Protein AF-A0A5B9WLF3-F1 (afdb_monomer)

Radius of gyration: 12.13 Å; Cα contacts (8 Å, |Δi|>4): 27; chains: 1; bounding box: 41×19×24 Å

Structure (mmCIF, N/CA/C/O backbone):
data_AF-A0A5B9WLF3-F1
#
_entry.id   AF-A0A5B9WLF3-F1
#
loop_
_atom_site.group_PDB
_atom_site.id
_atom_site.type_symbol
_atom_site.label_atom_id
_atom_site.label_alt_id
_atom_site.label_comp_id
_atom_site.label_asym_id
_atom_site.label_entity_id
_atom_site.label_seq_id
_atom_site.pdbx_PDB_ins_code
_atom_site.Cartn_x
_atom_site.Cartn_y
_atom_site.Cartn_z
_atom_site.occupancy
_atom_site.B_iso_or_equiv
_atom_site.auth_seq_id
_atom_site.auth_comp_id
_atom_site.auth_asym_id
_atom_site.auth_atom_id
_atom_site.pdbx_PDB_model_num
ATOM 1 N N . MET A 1 1 ? 23.165 -4.082 -13.046 1.00 53.41 1 MET A N 1
ATOM 2 C CA . MET A 1 1 ? 22.073 -3.858 -14.019 1.00 53.41 1 MET A CA 1
ATOM 3 C C . MET A 1 1 ? 21.093 -5.032 -13.927 1.00 53.41 1 MET A C 1
ATOM 5 O O . MET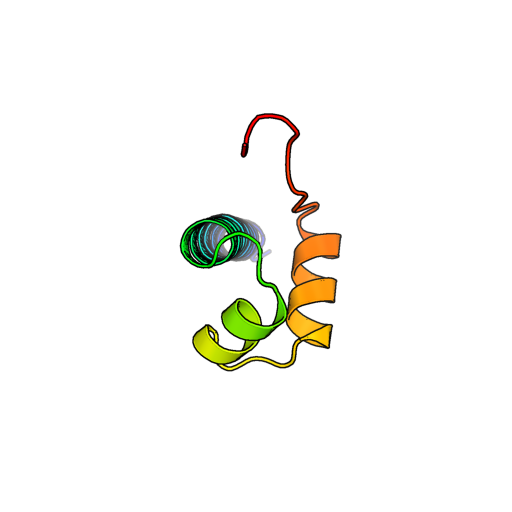 A 1 1 ? 21.308 -6.047 -14.565 1.00 53.41 1 MET A O 1
ATOM 9 N N . LEU A 1 2 ? 20.070 -4.918 -13.069 1.00 59.84 2 LEU A N 1
ATOM 10 C CA . LEU A 1 2 ? 18.957 -5.882 -12.889 1.00 59.84 2 LEU A CA 1
ATOM 11 C C . LEU A 1 2 ? 17.598 -5.221 -13.222 1.00 59.84 2 LEU A C 1
ATOM 13 O O . LEU A 1 2 ? 16.533 -5.661 -12.797 1.00 59.84 2 LEU A O 1
ATOM 17 N N . THR A 1 3 ? 17.634 -4.113 -13.960 1.00 77.62 3 THR A N 1
ATOM 18 C CA . THR A 1 3 ? 16.533 -3.150 -14.104 1.00 77.62 3 THR A CA 1
ATOM 19 C C . THR A 1 3 ? 15.277 -3.731 -14.749 1.00 77.62 3 THR A C 1
ATOM 21 O O . THR A 1 3 ? 14.181 -3.338 -14.368 1.00 77.62 3 THR A O 1
ATOM 24 N N . ARG A 1 4 ? 15.400 -4.707 -15.661 1.00 83.69 4 ARG A N 1
ATOM 25 C CA . ARG A 1 4 ? 14.232 -5.319 -16.323 1.00 83.69 4 ARG A CA 1
ATOM 26 C C . ARG A 1 4 ? 13.404 -6.213 -15.398 1.00 83.69 4 ARG A C 1
ATOM 28 O O . ARG A 1 4 ? 12.185 -6.101 -15.402 1.00 83.69 4 ARG A O 1
ATOM 35 N N . LEU A 1 5 ? 14.043 -7.067 -14.592 1.00 89.75 5 LEU A N 1
ATOM 36 C CA . LEU A 1 5 ? 13.318 -7.958 -13.676 1.00 89.75 5 LEU A CA 1
ATOM 37 C C . LEU A 1 5 ? 12.666 -7.170 -12.535 1.00 89.75 5 LEU A C 1
ATOM 39 O O . LEU A 1 5 ? 11.534 -7.457 -12.157 1.00 89.75 5 LEU A O 1
ATOM 43 N N . HIS A 1 6 ? 13.362 -6.152 -12.022 1.00 89.62 6 HIS A N 1
ATOM 44 C CA . HIS A 1 6 ? 12.796 -5.260 -11.012 1.00 89.62 6 HIS A CA 1
ATOM 45 C C . HIS A 1 6 ? 11.574 -4.503 -11.536 1.00 89.62 6 HIS A C 1
ATOM 47 O O . HIS A 1 6 ? 10.550 -4.514 -10.865 1.00 89.62 6 HIS A O 1
ATOM 53 N N . ALA A 1 7 ? 11.652 -3.922 -12.738 1.00 90.06 7 ALA A N 1
ATOM 54 C CA . ALA A 1 7 ? 10.513 -3.239 -13.348 1.00 90.06 7 ALA A CA 1
ATOM 55 C C . ALA A 1 7 ? 9.327 -4.188 -13.582 1.00 90.06 7 ALA A C 1
ATOM 57 O O . ALA A 1 7 ? 8.195 -3.834 -13.278 1.00 90.06 7 ALA A O 1
ATOM 58 N N . PHE A 1 8 ? 9.587 -5.412 -14.056 1.00 92.94 8 PHE A N 1
ATOM 59 C CA . PHE A 1 8 ? 8.535 -6.411 -14.248 1.00 92.94 8 PHE A CA 1
ATOM 60 C C . PHE A 1 8 ? 7.839 -6.780 -12.934 1.00 92.94 8 PHE A C 1
ATOM 62 O O . PHE A 1 8 ? 6.615 -6.808 -12.868 1.00 92.94 8 PHE A O 1
ATOM 69 N N . ARG A 1 9 ? 8.610 -7.036 -11.873 1.00 94.06 9 ARG A N 1
ATOM 70 C CA . ARG A 1 9 ? 8.051 -7.349 -10.554 1.00 94.06 9 ARG A CA 1
ATOM 71 C C . ARG A 1 9 ? 7.217 -6.189 -10.011 1.00 94.06 9 ARG A C 1
ATOM 73 O O . ARG A 1 9 ? 6.147 -6.436 -9.473 1.00 94.06 9 ARG A O 1
ATOM 80 N N . ASP A 1 10 ? 7.715 -4.961 -10.128 1.00 94.19 10 ASP A N 1
ATOM 81 C CA . ASP A 1 10 ? 7.014 -3.773 -9.638 1.00 94.19 10 ASP A CA 1
ATOM 82 C C . ASP A 1 10 ? 5.682 -3.568 -10.398 1.00 94.19 10 ASP A C 1
ATOM 84 O O . ASP A 1 10 ? 4.671 -3.255 -9.775 1.00 94.19 10 ASP A O 1
ATOM 88 N N . GLU A 1 11 ? 5.641 -3.849 -11.708 1.00 95.50 11 GLU A N 1
ATOM 89 C CA . GLU A 1 11 ? 4.408 -3.797 -12.511 1.00 95.50 11 GLU A CA 1
ATOM 90 C C . GLU A 1 11 ? 3.401 -4.884 -12.110 1.00 95.50 11 GLU A C 1
ATOM 92 O O . GLU A 1 11 ? 2.227 -4.601 -11.879 1.00 95.50 11 GLU A O 1
ATOM 97 N N . VAL A 1 12 ? 3.857 -6.133 -11.962 1.00 96.88 12 VAL A N 1
ATOM 98 C CA . VAL A 1 12 ? 2.999 -7.238 -11.504 1.00 96.88 12 VAL A CA 1
ATOM 99 C C . VAL A 1 12 ? 2.456 -6.959 -10.101 1.00 96.88 12 VAL A C 1
ATOM 101 O O . VAL A 1 12 ? 1.281 -7.204 -9.836 1.00 96.88 12 VAL A O 1
ATOM 104 N N . GLU A 1 13 ? 3.291 -6.426 -9.205 1.00 96.88 13 GLU A N 1
ATOM 105 C CA . GLU A 1 13 ? 2.872 -6.053 -7.855 1.00 96.88 13 GLU A CA 1
ATOM 106 C C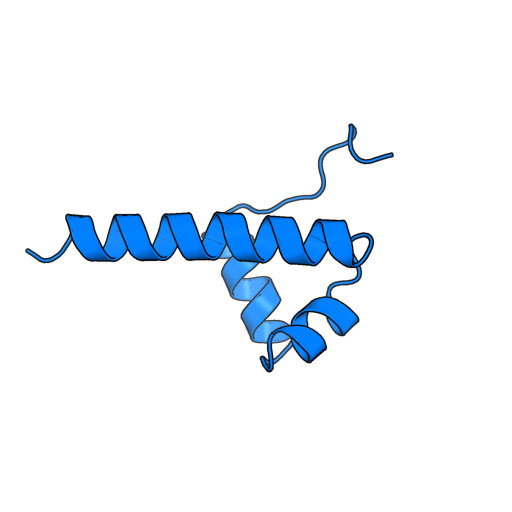 . GLU A 1 13 ? 1.808 -4.948 -7.887 1.00 96.88 13 GLU A C 1
ATOM 108 O O . GLU A 1 13 ? 0.802 -5.064 -7.186 1.00 9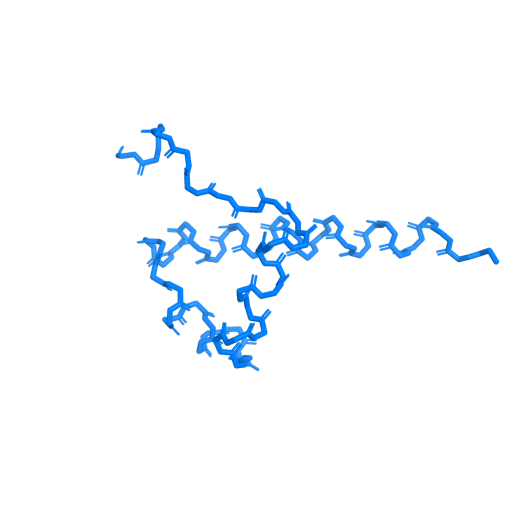6.88 13 GLU A O 1
ATOM 113 N N . LYS A 1 14 ? 1.984 -3.917 -8.725 1.00 97.19 14 LYS A N 1
ATOM 114 C CA . LYS A 1 14 ? 0.991 -2.852 -8.908 1.00 97.19 14 LYS A CA 1
ATOM 115 C C . LYS A 1 14 ? -0.359 -3.414 -9.362 1.00 97.19 14 LYS A C 1
ATOM 117 O O . LYS A 1 14 ? -1.358 -3.180 -8.683 1.00 97.19 14 LYS A O 1
ATOM 122 N N . ILE A 1 15 ? -0.370 -4.191 -10.449 1.00 97.12 15 ILE A N 1
ATOM 123 C CA . ILE A 1 15 ? -1.588 -4.797 -11.014 1.00 97.12 15 ILE A CA 1
ATOM 124 C C . ILE A 1 15 ? -2.301 -5.653 -9.962 1.00 97.12 15 ILE A C 1
ATOM 126 O O . ILE A 1 15 ? -3.522 -5.603 -9.817 1.00 97.12 15 ILE A O 1
ATOM 130 N N . PHE A 1 16 ? -1.539 -6.438 -9.199 1.00 97.75 16 PHE A N 1
ATOM 131 C CA . PHE A 1 16 ? -2.103 -7.309 -8.177 1.00 97.75 16 PHE A CA 1
ATOM 132 C C . PHE A 1 16 ? -2.727 -6.529 -7.013 1.00 97.75 16 PHE A C 1
ATOM 134 O O . PHE A 1 16 ? -3.808 -6.888 -6.540 1.00 97.75 16 PHE A O 1
ATOM 141 N N . ILE A 1 17 ? -2.083 -5.449 -6.564 1.00 97.69 17 ILE A N 1
ATOM 142 C CA . ILE A 1 17 ? -2.622 -4.588 -5.505 1.00 97.69 17 ILE A CA 1
ATOM 143 C C . ILE A 1 17 ? -3.907 -3.901 -5.968 1.00 97.69 17 ILE A C 1
ATOM 145 O O . ILE A 1 17 ? -4.883 -3.908 -5.221 1.00 97.69 17 ILE A O 1
ATOM 149 N N . GLU A 1 18 ? -3.932 -3.353 -7.185 1.00 97.12 18 GLU A N 1
ATOM 150 C CA . GLU A 1 18 ? -5.136 -2.756 -7.776 1.00 97.12 18 GLU A CA 1
ATOM 151 C C . GLU A 1 18 ? -6.276 -3.778 -7.822 1.00 97.12 18 GLU A C 1
ATOM 153 O O . GLU A 1 18 ? -7.342 -3.539 -7.252 1.00 97.12 18 GLU A O 1
ATOM 158 N N . PHE A 1 19 ? -6.029 -4.967 -8.379 1.00 97.38 19 PHE A N 1
ATOM 159 C CA . PHE A 1 19 ? -7.011 -6.053 -8.421 1.00 97.38 19 PHE A CA 1
ATOM 160 C C . PHE A 1 19 ? -7.593 -6.378 -7.036 1.00 97.38 19 PHE A C 1
ATOM 162 O O . PHE A 1 19 ? -8.811 -6.482 -6.877 1.00 97.38 19 PHE A O 1
ATOM 169 N N . MET A 1 20 ? -6.739 -6.512 -6.019 1.00 98.00 20 MET A N 1
ATOM 170 C CA . MET A 1 20 ? -7.178 -6.827 -4.658 1.00 98.00 20 MET A CA 1
ATOM 171 C C . MET A 1 20 ? -7.945 -5.674 -4.002 1.00 98.00 20 MET A C 1
ATOM 173 O O . MET A 1 20 ? -8.890 -5.933 -3.253 1.00 98.00 20 MET A O 1
ATOM 177 N N . LEU A 1 21 ? -7.586 -4.419 -4.295 1.00 97.25 21 LEU A N 1
ATOM 178 C CA . LEU A 1 21 ? -8.337 -3.245 -3.850 1.00 97.25 21 LEU A CA 1
ATOM 179 C C . LEU A 1 21 ? -9.739 -3.232 -4.470 1.00 97.25 21 LEU A C 1
ATOM 181 O O . LEU A 1 21 ? -10.706 -3.102 -3.722 1.00 97.25 21 LEU A O 1
ATOM 185 N N . HIS A 1 22 ? 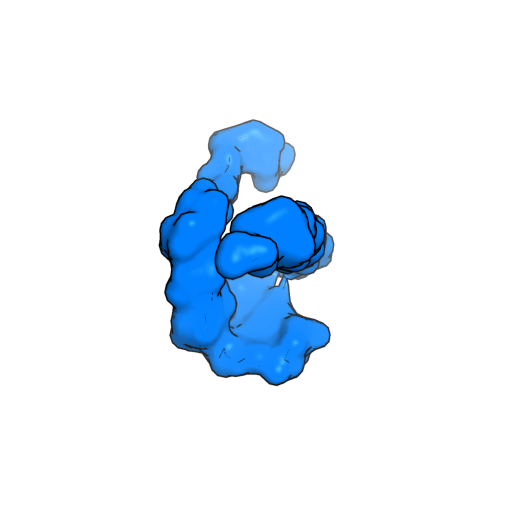-9.881 -3.454 -5.781 1.00 96.38 22 HIS A N 1
ATOM 186 C CA . HIS A 1 22 ? -11.198 -3.541 -6.431 1.00 96.38 22 HIS A CA 1
ATOM 187 C C . HIS A 1 22 ? -12.030 -4.707 -5.890 1.00 96.38 22 HIS A C 1
ATOM 189 O O . HIS A 1 22 ? -13.181 -4.513 -5.502 1.00 96.38 22 HIS A O 1
ATOM 195 N N . LYS A 1 23 ? -11.437 -5.905 -5.779 1.00 97.19 23 LYS A N 1
ATOM 196 C CA . LYS A 1 23 ? -12.088 -7.101 -5.212 1.00 97.19 23 LYS A CA 1
ATOM 197 C C . LYS A 1 23 ? -12.662 -6.840 -3.815 1.00 97.19 23 LYS A C 1
ATOM 199 O O . LYS A 1 23 ? -13.710 -7.376 -3.465 1.00 97.19 23 LYS A O 1
ATOM 204 N N . ASN A 1 24 ? -11.979 -6.015 -3.025 1.00 97.00 24 ASN A N 1
ATOM 205 C CA . ASN A 1 24 ? -12.376 -5.654 -1.668 1.00 97.00 24 ASN A CA 1
ATOM 206 C C . ASN A 1 24 ? -13.138 -4.320 -1.576 1.00 97.00 24 ASN A C 1
ATOM 208 O O . ASN A 1 24 ? -13.289 -3.791 -0.472 1.00 97.00 24 ASN A O 1
ATOM 212 N N . GLY A 1 25 ? -13.612 -3.758 -2.695 1.00 96.12 25 GLY A N 1
ATOM 213 C CA . GLY A 1 25 ? -14.386 -2.512 -2.716 1.00 96.12 25 GLY A CA 1
ATOM 214 C C . GLY A 1 25 ? -13.610 -1.315 -2.162 1.00 96.12 25 GLY A C 1
ATOM 215 O O . GLY A 1 25 ? -14.146 -0.526 -1.387 1.00 96.12 25 GLY A O 1
ATOM 216 N N . TRP A 1 26 ? -12.319 -1.225 -2.483 1.00 96.25 26 TRP A N 1
ATOM 217 C CA . TRP A 1 26 ? -11.378 -0.225 -1.972 1.00 96.25 26 TRP A CA 1
ATOM 218 C C . TRP A 1 26 ? -11.202 -0.226 -0.440 1.00 96.25 26 TRP A C 1
ATOM 220 O O . TRP A 1 26 ? -10.670 0.724 0.142 1.00 96.25 26 TRP A O 1
ATOM 230 N N . ASN A 1 27 ? -11.570 -1.317 0.244 1.00 96.88 27 ASN A N 1
ATOM 231 C CA . ASN A 1 27 ? -11.289 -1.490 1.666 1.00 96.88 27 ASN A CA 1
ATOM 232 C C . ASN A 1 27 ? -9.807 -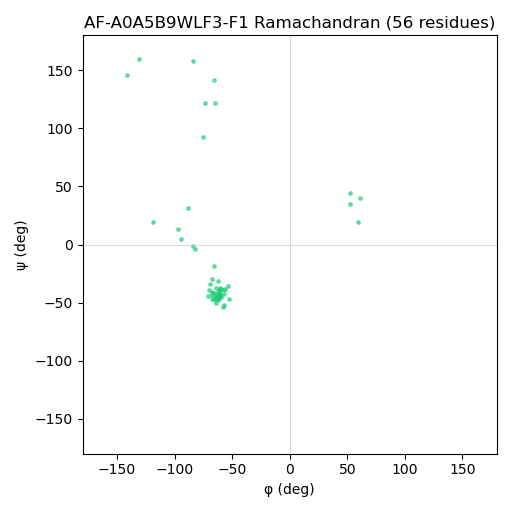1.839 1.891 1.00 96.88 27 ASN A C 1
ATOM 234 O O . ASN A 1 27 ? -9.405 -3.006 1.885 1.00 96.88 27 ASN A O 1
ATOM 238 N N . VAL A 1 28 ? -8.989 -0.809 2.116 1.00 96.25 28 VAL A N 1
ATOM 239 C CA . VAL A 1 28 ? -7.533 -0.931 2.315 1.00 96.25 28 VAL A CA 1
ATOM 240 C C . VAL A 1 28 ? -7.182 -1.813 3.520 1.00 96.25 28 VAL A C 1
ATOM 242 O O . VAL A 1 28 ? -6.238 -2.593 3.452 1.00 96.25 28 VAL A O 1
ATOM 245 N N . SER A 1 29 ? -7.941 -1.736 4.618 1.00 97.44 29 SER A N 1
ATOM 246 C CA . SER A 1 29 ? -7.682 -2.547 5.819 1.00 97.44 29 SER A CA 1
ATOM 247 C C . SER A 1 29 ? -7.883 -4.038 5.550 1.00 97.44 29 SER A C 1
ATOM 249 O O . SER A 1 29 ? -7.013 -4.839 5.884 1.00 97.44 29 SER A O 1
ATOM 251 N N . ARG A 1 30 ? -8.995 -4.402 4.900 1.00 98.06 30 ARG A N 1
ATOM 252 C CA . ARG A 1 30 ? -9.273 -5.783 4.486 1.00 98.06 30 ARG A CA 1
ATOM 253 C C . ARG A 1 30 ? -8.256 -6.272 3.458 1.00 98.06 30 ARG A C 1
ATOM 255 O O . ARG A 1 30 ? -7.769 -7.388 3.562 1.00 98.06 30 ARG A O 1
ATOM 262 N N . THR A 1 31 ? -7.897 -5.420 2.502 1.00 98.31 31 THR A N 1
ATOM 263 C CA . THR A 1 31 ? -6.905 -5.752 1.473 1.00 98.31 31 THR A CA 1
ATOM 264 C C . THR A 1 31 ? -5.541 -6.049 2.093 1.00 98.31 31 THR A C 1
ATOM 266 O O . THR A 1 31 ? -4.925 -7.049 1.751 1.00 98.31 31 THR A O 1
ATOM 269 N N . ALA A 1 32 ? -5.088 -5.238 3.053 1.00 98.31 32 ALA A N 1
ATOM 270 C CA . ALA A 1 32 ? -3.836 -5.483 3.765 1.00 98.31 32 ALA A CA 1
ATOM 271 C C . ALA A 1 32 ? -3.857 -6.809 4.547 1.00 98.31 32 ALA A C 1
ATOM 273 O O . ALA A 1 32 ? -2.866 -7.532 4.535 1.00 98.31 32 ALA A O 1
ATOM 274 N N . GLN A 1 33 ? -4.995 -7.151 5.167 1.00 98.12 33 GLN A N 1
ATOM 275 C CA . GLN A 1 33 ? -5.187 -8.439 5.843 1.00 98.12 33 GLN A CA 1
ATOM 276 C C . GLN A 1 33 ? -5.132 -9.621 4.864 1.00 98.12 33 GLN A C 1
ATOM 278 O O . GLN A 1 33 ? -4.444 -10.595 5.142 1.00 98.12 33 GLN A O 1
ATOM 283 N N . GLU A 1 34 ? -5.813 -9.542 3.713 1.00 98.06 34 GLU A N 1
ATOM 284 C CA . GLU A 1 34 ? -5.798 -10.611 2.697 1.00 98.06 34 GLU A CA 1
ATOM 285 C C . GLU A 1 34 ? -4.424 -10.773 2.023 1.00 98.06 34 GLU A C 1
ATOM 287 O O . GLU A 1 34 ? -4.071 -11.873 1.607 1.00 98.06 34 GLU A O 1
ATOM 292 N N . LEU A 1 35 ? -3.649 -9.690 1.926 1.00 97.12 35 LEU A N 1
ATOM 293 C CA . LEU A 1 35 ? -2.277 -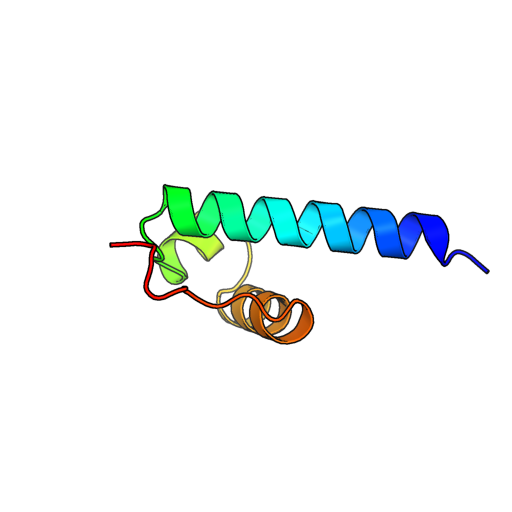9.691 1.412 1.00 97.12 35 LEU A CA 1
ATOM 294 C C . LEU A 1 35 ? -1.229 -10.111 2.458 1.00 97.12 35 LEU A C 1
ATOM 296 O O . LEU A 1 35 ? -0.052 -10.181 2.113 1.00 97.12 35 LEU A O 1
ATOM 300 N N . ASP A 1 36 ? -1.636 -10.352 3.708 1.00 97.88 36 ASP A N 1
ATOM 301 C CA . ASP A 1 36 ? -0.755 -10.644 4.848 1.00 97.88 36 ASP A CA 1
ATOM 302 C C . ASP A 1 36 ? 0.367 -9.600 5.036 1.00 97.88 36 ASP A C 1
ATOM 304 O O . ASP A 1 36 ? 1.544 -9.903 5.239 1.00 97.88 36 ASP A O 1
ATOM 308 N N . ILE A 1 37 ? 0.004 -8.316 4.936 1.00 97.81 37 ILE A N 1
ATOM 309 C CA . ILE A 1 37 ? 0.920 -7.190 5.150 1.00 97.81 37 ILE A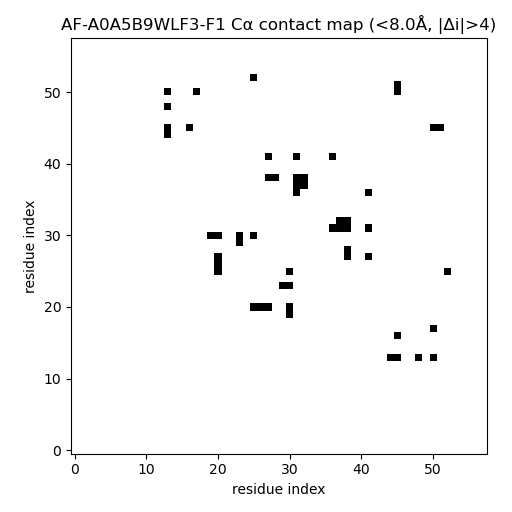 CA 1
ATOM 310 C C . ILE A 1 37 ? 0.326 -6.152 6.096 1.00 97.81 37 ILE A C 1
ATOM 312 O O . ILE A 1 37 ? -0.884 -6.015 6.271 1.00 97.81 37 ILE A O 1
ATOM 316 N N . GLN A 1 38 ? 1.196 -5.334 6.684 1.00 98.31 38 GLN A N 1
ATOM 317 C CA . GLN A 1 38 ? 0.746 -4.187 7.464 1.00 98.31 38 GLN A CA 1
ATOM 318 C C . GLN A 1 38 ? 0.056 -3.153 6.566 1.00 98.31 38 GLN A C 1
ATOM 320 O O . GLN A 1 38 ? 0.525 -2.840 5.470 1.00 98.31 38 GLN A O 1
ATOM 325 N N . ARG A 1 39 ? -1.017 -2.537 7.072 1.00 97.75 39 ARG A N 1
ATOM 326 C CA . ARG A 1 39 ? -1.756 -1.479 6.362 1.00 97.75 39 ARG A CA 1
ATOM 327 C C . ARG A 1 39 ? -0.861 -0.301 5.953 1.00 97.75 39 ARG A C 1
ATOM 329 O O . ARG A 1 39 ? -1.016 0.225 4.857 1.00 97.75 39 ARG A O 1
ATOM 336 N N . SER A 1 40 ? 0.090 0.088 6.802 1.00 97.88 40 SER A N 1
ATOM 337 C CA . SER A 1 40 ? 1.094 1.119 6.490 1.00 97.88 40 SER A CA 1
ATOM 338 C C . SER A 1 40 ? 1.961 0.739 5.285 1.00 97.88 40 SER A C 1
ATOM 340 O O . SER A 1 40 ? 2.243 1.580 4.438 1.00 97.88 40 SER A O 1
ATOM 342 N N . HIS A 1 41 ? 2.331 -0.538 5.161 1.00 97.88 41 HIS A N 1
ATOM 343 C CA . HIS A 1 41 ? 3.088 -1.032 4.014 1.00 97.88 41 HIS A CA 1
ATOM 344 C C . HIS A 1 41 ? 2.250 -0.965 2.732 1.00 97.88 41 HIS A C 1
ATOM 346 O O . HIS A 1 41 ? 2.754 -0.522 1.702 1.00 97.88 41 HIS A O 1
ATOM 352 N N . LEU A 1 42 ? 0.967 -1.333 2.797 1.00 98.00 42 LEU A N 1
ATOM 353 C CA . LEU A 1 42 ? 0.070 -1.199 1.650 1.00 98.00 42 LEU A CA 1
ATOM 354 C C . LEU A 1 42 ? -0.052 0.265 1.197 1.00 98.00 42 LEU A C 1
ATOM 356 O O . LEU A 1 42 ? 0.072 0.530 0.005 1.00 98.00 42 LEU A O 1
ATOM 360 N N . TYR A 1 43 ? -0.185 1.221 2.124 1.00 97.44 43 TYR A N 1
ATOM 361 C CA . TYR A 1 43 ? -0.187 2.649 1.778 1.00 97.44 43 TYR A CA 1
ATOM 362 C C . TYR A 1 43 ? 1.101 3.098 1.084 1.00 97.44 43 TYR A C 1
ATOM 364 O O . TYR A 1 43 ? 1.025 3.749 0.045 1.00 97.44 43 TYR A O 1
ATOM 372 N N . ASN A 1 44 ? 2.269 2.695 1.591 1.00 97.94 44 ASN A N 1
ATOM 373 C CA . ASN A 1 44 ? 3.549 3.028 0.959 1.00 97.94 44 ASN A CA 1
ATOM 374 C C . ASN A 1 44 ? 3.646 2.465 -0.469 1.00 97.94 44 ASN A C 1
ATOM 376 O O . ASN A 1 44 ? 4.192 3.116 -1.358 1.00 97.94 44 ASN A O 1
ATOM 380 N N . LYS A 1 45 ? 3.115 1.257 -0.709 1.00 97.12 45 LYS A N 1
ATOM 381 C CA . LYS A 1 45 ? 3.057 0.670 -2.058 1.00 97.12 45 LYS A CA 1
ATOM 382 C C . LYS A 1 45 ? 2.094 1.436 -2.962 1.00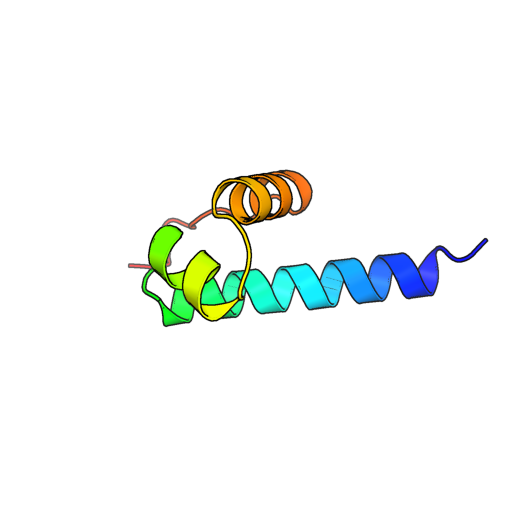 97.12 45 LYS A C 1
ATOM 384 O O . LYS A 1 45 ? 2.448 1.724 -4.099 1.00 97.12 45 LYS A O 1
ATOM 389 N N . MET A 1 46 ? 0.917 1.807 -2.458 1.00 97.19 46 MET A N 1
ATOM 390 C CA . MET A 1 46 ? -0.050 2.609 -3.211 1.00 97.19 46 MET A CA 1
ATOM 391 C C . MET A 1 46 ? 0.528 3.971 -3.603 1.00 97.19 46 MET A C 1
ATOM 393 O O . MET A 1 46 ? 0.381 4.383 -4.749 1.00 97.19 46 MET A O 1
ATOM 397 N N . GLU A 1 47 ? 1.237 4.643 -2.694 1.00 97.25 47 GLU A N 1
ATOM 398 C CA . GLU A 1 47 ? 1.922 5.904 -2.986 1.00 97.25 47 GLU A CA 1
ATOM 399 C C . GLU A 1 47 ? 3.032 5.712 -4.026 1.00 97.25 47 GLU A C 1
ATOM 401 O O . GLU A 1 47 ? 3.045 6.400 -5.047 1.00 97.25 47 GLU A O 1
ATOM 406 N N . ARG A 1 48 ? 3.914 4.725 -3.816 1.00 96.25 48 ARG A N 1
ATOM 407 C CA . ARG A 1 48 ? 5.024 4.414 -4.728 1.00 96.25 48 ARG A CA 1
ATOM 408 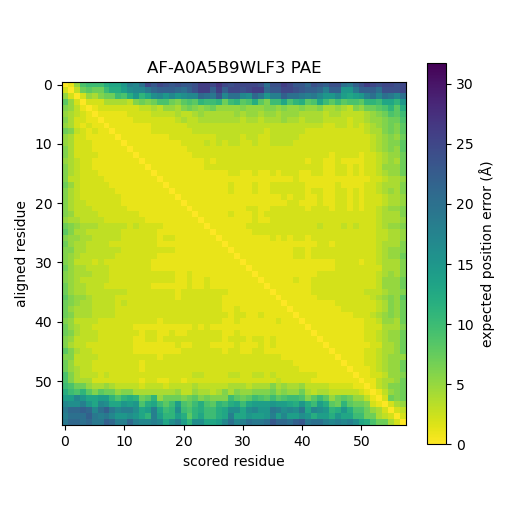C C . ARG A 1 48 ? 4.551 4.103 -6.149 1.00 96.25 48 ARG A C 1
ATOM 410 O O . ARG A 1 48 ? 5.215 4.496 -7.104 1.00 96.25 48 ARG A O 1
ATOM 417 N N . TYR A 1 49 ? 3.440 3.383 -6.283 1.00 96.12 49 TYR A N 1
ATOM 418 C CA . TYR A 1 49 ? 2.880 2.970 -7.572 1.00 96.12 49 TYR A CA 1
ATOM 419 C C . TYR A 1 49 ? 1.800 3.921 -8.105 1.00 96.12 49 TYR A C 1
ATOM 421 O O . TYR A 1 49 ? 1.215 3.649 -9.153 1.00 96.12 49 TYR A O 1
ATOM 429 N N . ALA A 1 50 ? 1.557 5.038 -7.408 1.00 95.62 50 ALA A N 1
ATOM 430 C CA . ALA A 1 50 ? 0.520 6.018 -7.718 1.00 95.62 50 ALA A CA 1
ATOM 431 C C . ALA A 1 50 ? -0.889 5.408 -7.888 1.00 95.62 50 ALA A C 1
ATOM 433 O O . ALA A 1 50 ? -1.689 5.895 -8.686 1.00 95.62 50 ALA A O 1
ATOM 434 N N . ILE A 1 51 ? -1.201 4.367 -7.113 1.00 95.75 51 ILE A N 1
ATOM 435 C CA . ILE A 1 51 ? -2.506 3.697 -7.107 1.00 95.75 51 ILE A CA 1
ATOM 436 C C . ILE A 1 51 ? -3.520 4.604 -6.412 1.00 95.75 51 ILE A C 1
ATOM 438 O O . ILE A 1 51 ? -3.352 4.976 -5.246 1.00 95.75 51 ILE A O 1
ATOM 442 N N . ARG A 1 52 ? -4.587 4.965 -7.125 1.00 93.69 52 ARG A N 1
ATOM 443 C CA . ARG A 1 52 ? -5.658 5.843 -6.641 1.00 93.69 52 ARG A CA 1
ATOM 444 C C . ARG A 1 52 ? -6.996 5.342 -7.162 1.00 93.69 52 ARG A C 1
ATOM 446 O O . ARG A 1 52 ? -7.056 4.865 -8.289 1.00 93.69 52 ARG A O 1
ATOM 453 N N . LYS A 1 53 ? -8.051 5.503 -6.361 1.00 90.12 53 LYS A N 1
ATOM 454 C CA . LYS A 1 53 ? -9.423 5.261 -6.815 1.00 90.12 53 LYS A CA 1
ATOM 455 C C . LYS A 1 53 ? -9.760 6.279 -7.902 1.00 90.12 53 LYS A C 1
ATOM 457 O O . LYS A 1 53 ? -9.638 7.481 -7.651 1.00 90.12 53 LYS A O 1
ATOM 462 N N . THR A 1 54 ? -10.129 5.820 -9.092 1.00 83.62 54 THR A N 1
ATOM 463 C CA . THR A 1 54 ? -10.620 6.703 -10.155 1.00 83.62 54 THR A CA 1
ATOM 464 C C . THR A 1 54 ? -12.112 6.965 -9.949 1.00 83.62 54 THR A C 1
ATOM 466 O O . THR A 1 54 ? -12.801 6.229 -9.243 1.00 83.62 54 THR A O 1
ATOM 469 N N . ALA A 1 55 ? -12.614 8.066 -10.513 1.00 70.25 55 ALA A N 1
ATOM 470 C CA . ALA A 1 55 ? -14.025 8.437 -10.390 1.00 70.25 55 ALA A CA 1
ATOM 471 C C . ALA A 1 55 ? -14.968 7.446 -11.099 1.00 70.25 55 ALA A C 1
ATOM 473 O O . ALA A 1 55 ? -16.144 7.398 -10.767 1.00 70.25 55 ALA A O 1
ATOM 474 N N . ASP A 1 56 ? -14.439 6.639 -12.022 1.00 65.69 56 ASP A N 1
ATOM 475 C CA . ASP A 1 56 ? -15.204 5.676 -12.820 1.00 65.69 56 ASP A CA 1
ATOM 476 C C . ASP A 1 56 ? -15.438 4.329 -12.099 1.00 65.69 56 ASP A C 1
ATOM 478 O O . ASP A 1 56 ? -16.088 3.446 -12.650 1.00 65.69 56 ASP A O 1
ATOM 482 N N . ASP A 1 57 ? -14.925 4.163 -10.871 1.00 62.50 57 ASP A N 1
ATOM 483 C CA . ASP A 1 57 ? -15.087 2.960 -10.034 1.00 62.50 57 ASP A CA 1
ATOM 484 C C . ASP A 1 57 ? -16.355 2.998 -9.140 1.00 62.50 57 ASP A C 1
ATOM 486 O O . ASP A 1 57 ? -16.331 2.498 -8.005 1.00 62.50 57 ASP A O 1
ATOM 490 N N . GLU A 1 58 ? -17.431 3.652 -9.596 1.00 54.91 58 GLU A N 1
ATOM 491 C CA . GLU A 1 58 ? -18.761 3.646 -8.946 1.00 54.91 58 GLU A CA 1
ATOM 492 C C . GLU A 1 58 ? -19.665 2.507 -9.435 1.00 54.91 58 GLU A C 1
ATOM 494 O O . GLU A 1 58 ? -19.775 2.292 -10.663 1.00 54.91 58 GLU A O 1
#

Secondary structure (DSSP, 8-state):
--HHHHHHHHHHHHHHHHHHHHHTTT-HHHHHHHTTS-HHHHHHHHHHTT----TT--

Solvent-accessible surface area (backbone atoms only — not comparable to full-atom values): 3496 Å² total; per-residue (Å²): 140,64,64,67,62,54,52,52,52,53,50,54,51,48,55,50,52,52,52,43,27,59,77,48,75,63,34,57,66,61,33,16,58,77,68,74,46,57,53,69,57,49,51,54,49,29,61,76,65,66,62,72,90,59,90,84,79,117

Foldseek 3Di:
DCVPVVVVVLVVVLVVLLVLCLVVVNPLVVSCVVVVHDSVVSVVSCVVSVPDDDPVSD

Nearest PDB structures (foldseek):
  4fth-assembly1_B  TM=1.002E+00  e=9.524E-03  Aquifex aeolicus
  4fth-assembly1_A  TM=9.696E-01  e=8.400E-03  Aquifex aeolicus
  3e7l-assembly2_D  TM=9.567E-01  e=1.225E-02  Aquifex aeolicus
  1fip-assembly1_B  TM=9.471E-01  e=1.610E-01  Escherichia coli
  1etx-assembly1_B  TM=9.428E-01  e=2.833E-01  Escherichia coli

Mean predicted aligned error: 4.11 Å

Sequence (58 aa):
MLTRLHAFRDEVEKIFIEFMLHKNGWNVSRTAQELDIQRSHLYNKMERYAIRKTADDE

pLDDT: mean 91.94, std 11.34, range [53.41, 98.31]